Protein AF-A0A9D7Z3I4-F1 (afdb_monomer_lite)

Radius of gyration: 16.39 Å; chains: 1; bounding box: 40×45×40 Å

pLDDT: mean 86.45, std 15.42, range [37.41, 98.56]

Structure (mmCIF, N/CA/C/O backbone):
data_AF-A0A9D7Z3I4-F1
#
_entry.id   AF-A0A9D7Z3I4-F1
#
loop_
_atom_site.group_PDB
_atom_site.id
_atom_site.type_symbol
_atom_site.label_atom_id
_atom_site.label_alt_id
_atom_site.label_comp_id
_atom_site.label_asym_id
_atom_site.label_entity_id
_atom_site.label_seq_id
_atom_site.pdbx_PDB_ins_code
_atom_site.Cartn_x
_atom_site.Cartn_y
_atom_site.Cartn_z
_atom_site.occupancy
_atom_site.B_iso_or_equiv
_atom_site.auth_seq_id
_atom_site.auth_comp_id
_atom_site.auth_asym_id
_atom_site.auth_atom_id
_atom_site.pdbx_PDB_model_num
ATOM 1 N N . MET A 1 1 ? -13.870 -22.508 -4.313 1.00 37.41 1 MET A N 1
ATOM 2 C CA . MET A 1 1 ? -14.119 -21.171 -3.737 1.00 37.41 1 MET A CA 1
ATOM 3 C C . MET A 1 1 ? -12.805 -20.414 -3.768 1.00 37.41 1 MET A C 1
ATOM 5 O O . MET A 1 1 ? -11.926 -20.741 -2.986 1.00 37.41 1 MET A O 1
ATOM 9 N N . ARG A 1 2 ? -12.616 -19.510 -4.733 1.00 37.53 2 ARG A N 1
ATOM 10 C CA . ARG A 1 2 ? -11.479 -18.581 -4.736 1.00 37.53 2 ARG A CA 1
ATOM 11 C C . ARG A 1 2 ? -11.981 -17.315 -4.043 1.00 37.53 2 ARG A C 1
ATOM 13 O O . ARG A 1 2 ? -12.741 -16.567 -4.643 1.00 37.53 2 ARG A O 1
ATOM 20 N N . SER A 1 3 ? -11.694 -17.175 -2.753 1.00 39.22 3 SER A N 1
ATOM 21 C CA . SER A 1 3 ? -12.108 -16.021 -1.949 1.00 39.22 3 SER A CA 1
ATOM 22 C C . SER A 1 3 ? -10.903 -15.126 -1.715 1.00 39.22 3 SER A C 1
ATOM 24 O O . SER A 1 3 ? -10.174 -15.359 -0.760 1.00 39.22 3 SER A O 1
ATOM 26 N N . ALA A 1 4 ? -10.703 -14.160 -2.608 1.00 41.62 4 ALA A N 1
ATOM 27 C CA . ALA A 1 4 ? -10.108 -12.840 -2.376 1.00 41.62 4 ALA A CA 1
ATOM 28 C C . ALA A 1 4 ? -9.663 -12.287 -3.734 1.00 41.62 4 ALA A C 1
ATOM 30 O O . ALA A 1 4 ? -8.963 -12.965 -4.480 1.00 41.62 4 ALA A O 1
ATOM 31 N N . SER A 1 5 ? -10.114 -11.080 -4.052 1.00 44.03 5 SER A N 1
ATOM 32 C CA . SER A 1 5 ? -9.472 -10.234 -5.052 1.00 44.03 5 SER A CA 1
ATOM 33 C C . SER A 1 5 ? -8.327 -9.508 -4.334 1.00 44.03 5 SER A C 1
ATOM 35 O O . SER A 1 5 ? -8.494 -9.111 -3.176 1.00 44.03 5 SER A O 1
ATOM 37 N N . PHE A 1 6 ? -7.161 -9.415 -4.966 1.00 54.44 6 PHE A N 1
ATOM 38 C CA . PHE A 1 6 ? -5.955 -8.839 -4.372 1.00 54.44 6 PHE A CA 1
ATOM 39 C C . PHE A 1 6 ? -5.803 -7.420 -4.890 1.00 54.44 6 PHE A C 1
ATOM 41 O O . PHE A 1 6 ? -5.937 -7.196 -6.072 1.00 54.44 6 PHE A O 1
ATOM 48 N N . GLY A 1 7 ? -5.590 -6.439 -4.027 1.00 50.06 7 GLY A N 1
ATOM 49 C CA . GLY A 1 7 ? -5.155 -5.120 -4.470 1.00 50.06 7 GLY A CA 1
ATOM 50 C C . GLY A 1 7 ? -3.750 -4.927 -3.949 1.00 50.06 7 GLY A C 1
ATOM 51 O O . GLY A 1 7 ? -3.584 -4.813 -2.732 1.00 50.06 7 GLY A O 1
ATOM 52 N N . LEU A 1 8 ? -2.745 -4.933 -4.827 1.00 52.69 8 LEU A N 1
ATOM 53 C CA . LEU A 1 8 ? -1.392 -4.564 -4.427 1.00 52.69 8 LEU A CA 1
ATOM 54 C C . LEU A 1 8 ? -0.846 -3.413 -5.260 1.00 52.69 8 LEU A C 1
ATOM 56 O O . LEU A 1 8 ? -0.924 -3.376 -6.488 1.00 52.69 8 LEU A O 1
ATOM 60 N N . LEU A 1 9 ? -0.249 -2.496 -4.513 1.00 52.62 9 LEU A N 1
ATOM 61 C CA . LEU A 1 9 ? 0.336 -1.262 -4.959 1.00 52.62 9 LEU A CA 1
ATOM 62 C C . LEU A 1 9 ? 1.845 -1.266 -4.768 1.00 52.62 9 LEU A C 1
ATOM 64 O O . LEU A 1 9 ? 2.331 -1.552 -3.673 1.00 52.62 9 LEU A O 1
ATOM 68 N N . PHE A 1 10 ? 2.582 -0.879 -5.799 1.00 58.56 10 PHE A N 1
ATOM 69 C CA . PHE A 1 10 ? 4.035 -0.845 -5.785 1.00 58.56 10 PHE A CA 1
ATOM 70 C C . PHE A 1 10 ? 4.548 0.466 -6.388 1.00 58.56 10 PHE A C 1
ATOM 72 O O . PHE A 1 10 ? 4.308 0.739 -7.558 1.00 58.56 10 PHE A O 1
ATOM 79 N N . CYS A 1 11 ? 5.259 1.289 -5.614 1.00 56.97 11 CYS A N 1
ATOM 80 C CA . CYS A 1 11 ? 5.911 2.500 -6.128 1.00 56.97 11 CYS A CA 1
ATOM 81 C C . CYS A 1 11 ? 7.359 2.191 -6.536 1.00 56.97 11 CYS A C 1
ATOM 83 O O . CYS A 1 11 ? 8.113 1.685 -5.702 1.00 56.97 11 CYS A O 1
ATOM 85 N N . LEU A 1 12 ? 7.758 2.503 -7.779 1.00 52.00 12 LEU A N 1
ATOM 86 C CA . LEU A 1 12 ? 9.152 2.381 -8.226 1.00 52.00 12 LEU A CA 1
ATOM 87 C C . LEU A 1 12 ? 9.733 3.751 -8.599 1.00 52.00 12 LEU A C 1
ATOM 89 O O . LEU A 1 12 ? 9.130 4.528 -9.342 1.00 52.00 12 LEU A O 1
ATOM 93 N N . VAL A 1 13 ? 10.919 4.038 -8.063 1.00 54.00 13 VAL A N 1
ATOM 94 C CA . VAL A 1 13 ? 11.657 5.284 -8.297 1.00 54.00 13 VAL A CA 1
ATOM 95 C C . VAL A 1 13 ? 12.437 5.204 -9.594 1.00 54.00 13 VAL A C 1
ATOM 97 O O . VAL A 1 13 ? 13.194 4.257 -9.814 1.00 54.00 13 VAL A O 1
ATOM 100 N N . PHE A 1 14 ? 12.360 6.269 -10.386 1.00 54.22 14 PHE A N 1
ATOM 101 C CA . PHE A 1 14 ? 13.310 6.525 -11.455 1.00 54.22 14 PHE A CA 1
ATOM 102 C C . PHE A 1 14 ? 14.186 7.718 -11.073 1.00 54.22 14 PHE A C 1
ATOM 104 O O . PHE A 1 14 ? 13.737 8.864 -11.010 1.00 54.22 14 PHE A O 1
ATOM 111 N N . SER A 1 15 ? 15.472 7.459 -10.845 1.00 49.72 15 SER A N 1
ATOM 112 C CA . SER A 1 15 ? 16.479 8.515 -10.765 1.00 49.72 15 SER A CA 1
ATOM 113 C C . SER A 1 15 ? 16.788 9.010 -12.183 1.00 49.72 15 SER A C 1
ATOM 115 O O . SER A 1 15 ? 17.714 8.519 -12.828 1.00 49.72 15 SER A O 1
ATOM 117 N N . GLY A 1 16 ? 15.971 9.928 -12.698 1.00 46.41 16 GLY A N 1
ATOM 118 C CA . GLY A 1 16 ? 16.334 10.735 -13.864 1.00 46.41 16 GLY A CA 1
ATOM 119 C C . GLY A 1 16 ? 17.307 11.843 -13.455 1.00 46.41 16 GLY A C 1
ATOM 120 O O . GLY A 1 16 ? 17.213 12.358 -12.342 1.00 46.41 16 GLY A O 1
ATOM 121 N N . GLU A 1 17 ? 18.246 12.214 -14.328 1.00 45.38 17 GLU A N 1
ATOM 122 C CA . GLU A 1 17 ? 19.083 13.397 -14.103 1.00 45.38 17 GLU A CA 1
ATOM 123 C C . GLU A 1 17 ? 18.182 14.641 -14.069 1.00 45.38 17 GLU A C 1
ATOM 125 O O . GLU A 1 17 ? 17.509 14.972 -15.046 1.00 45.38 17 GLU A O 1
ATOM 130 N N . ALA A 1 18 ? 18.115 15.298 -12.910 1.00 49.56 18 ALA A N 1
ATOM 131 C CA . ALA A 1 18 ? 17.427 16.570 -12.761 1.00 49.56 18 ALA A CA 1
ATOM 132 C C . ALA A 1 18 ? 18.244 17.657 -13.471 1.00 49.56 18 ALA A C 1
ATOM 134 O O . ALA A 1 18 ? 19.390 17.916 -13.099 1.00 49.56 18 ALA A O 1
ATOM 135 N N . ASP A 1 19 ? 17.662 18.301 -14.482 1.00 50.75 19 ASP A N 1
ATOM 136 C CA . ASP A 1 19 ? 18.272 19.479 -15.091 1.00 50.75 19 ASP A CA 1
ATOM 137 C C . ASP A 1 19 ? 18.168 20.684 -14.143 1.00 50.75 19 ASP A C 1
ATOM 139 O O . ASP A 1 19 ? 17.286 20.775 -13.287 1.00 50.75 19 ASP A O 1
ATOM 143 N N . ALA A 1 20 ? 19.061 21.659 -14.322 1.00 47.03 20 ALA A N 1
ATOM 144 C CA . ALA A 1 20 ? 19.235 22.823 -13.444 1.00 47.03 20 ALA A CA 1
ATOM 145 C C . ALA A 1 20 ? 18.006 23.765 -13.305 1.00 47.03 20 ALA A C 1
ATOM 147 O O . ALA A 1 20 ? 18.109 24.805 -12.656 1.00 47.03 20 ALA A O 1
ATOM 148 N N . LEU A 1 21 ? 16.859 23.435 -13.915 1.00 50.22 21 LEU A N 1
ATOM 149 C CA . LEU A 1 21 ? 15.644 24.258 -13.995 1.00 50.22 21 LEU A CA 1
ATOM 150 C C . LEU A 1 21 ? 14.366 23.570 -13.476 1.00 50.22 21 LEU A C 1
ATOM 152 O O . LEU A 1 21 ? 13.306 24.194 -13.494 1.00 50.22 21 LEU A O 1
ATOM 156 N N . GLY A 1 22 ? 14.439 22.327 -12.997 1.00 59.16 22 GLY A N 1
ATOM 157 C CA . GLY A 1 22 ? 13.278 21.583 -12.504 1.00 59.16 22 GLY A CA 1
ATOM 158 C C . GLY A 1 22 ? 13.254 20.139 -12.992 1.00 59.16 22 GLY A C 1
ATOM 159 O O . GLY A 1 22 ? 14.221 19.649 -13.572 1.00 59.16 22 GLY A O 1
ATOM 160 N N . ALA A 1 23 ? 12.131 19.465 -12.738 1.00 62.62 23 ALA A N 1
ATOM 161 C CA . ALA A 1 23 ? 11.873 18.125 -13.245 1.00 62.62 23 ALA A CA 1
ATOM 162 C C . ALA A 1 23 ? 12.044 18.131 -14.771 1.00 62.62 23 ALA A C 1
ATOM 164 O O . ALA A 1 23 ? 11.363 18.896 -15.453 1.00 62.62 23 ALA A O 1
ATOM 165 N N . GLY A 1 24 ? 12.974 17.335 -15.303 1.00 72.06 24 GLY A N 1
ATOM 166 C CA . GLY A 1 24 ? 13.120 17.139 -16.747 1.00 72.06 24 GLY A CA 1
ATOM 167 C C . GLY A 1 24 ? 11.877 16.483 -17.367 1.00 72.06 24 GLY A C 1
ATOM 168 O O . GLY A 1 24 ? 10.768 16.575 -16.853 1.00 72.06 24 GLY A O 1
ATOM 169 N N . THR A 1 25 ? 12.028 15.770 -18.482 1.00 80.75 25 THR A N 1
ATOM 170 C CA . THR A 1 25 ? 10.897 14.985 -19.014 1.00 80.75 25 THR A CA 1
ATOM 171 C C . THR A 1 25 ? 10.609 13.796 -18.096 1.00 80.75 25 THR A C 1
ATOM 173 O O . THR A 1 25 ? 11.544 13.127 -17.655 1.00 80.75 25 THR A O 1
ATOM 176 N N . ALA A 1 26 ? 9.329 13.536 -17.820 1.00 82.56 26 ALA A N 1
ATOM 177 C CA . ALA A 1 26 ? 8.905 12.361 -17.070 1.00 82.56 26 ALA A CA 1
ATOM 178 C C . ALA A 1 26 ? 9.414 11.071 -17.748 1.00 82.56 26 ALA A C 1
ATOM 180 O O . ALA A 1 26 ? 9.332 10.957 -18.976 1.00 82.56 26 ALA A O 1
ATOM 181 N N . PRO A 1 27 ? 9.953 10.105 -16.987 1.00 81.38 27 PRO A N 1
ATOM 182 C CA . PRO A 1 27 ? 10.412 8.842 -17.546 1.00 81.38 27 PRO A CA 1
ATOM 183 C C . PRO A 1 27 ? 9.232 8.018 -18.072 1.00 81.38 27 PRO A C 1
ATOM 185 O O . PRO A 1 27 ? 8.122 8.086 -17.545 1.00 81.38 27 PRO A O 1
ATOM 188 N N . ASP A 1 28 ? 9.488 7.197 -19.091 1.00 83.50 28 ASP A N 1
ATOM 189 C CA . ASP A 1 28 ? 8.518 6.199 -19.536 1.00 83.50 28 ASP A CA 1
ATOM 190 C C . ASP A 1 28 ? 8.438 5.055 -18.516 1.00 83.50 28 ASP A C 1
ATOM 192 O O . ASP A 1 28 ? 9.382 4.281 -18.337 1.00 83.50 28 ASP A O 1
ATOM 196 N N . ALA A 1 29 ? 7.288 4.948 -17.855 1.00 82.81 29 ALA A N 1
ATOM 197 C CA . ALA A 1 29 ? 7.021 3.940 -16.840 1.00 82.81 29 ALA A CA 1
ATOM 198 C C . ALA A 1 29 ? 6.664 2.558 -17.426 1.00 82.81 29 ALA A C 1
ATOM 200 O O . ALA A 1 29 ? 6.557 1.587 -16.677 1.00 82.81 29 ALA A O 1
ATOM 201 N N . SER A 1 30 ? 6.523 2.423 -18.754 1.00 79.88 30 SER A N 1
ATOM 202 C CA . SER A 1 30 ? 6.201 1.144 -19.409 1.00 79.88 30 SER A CA 1
ATOM 203 C C . SER A 1 30 ? 7.236 0.046 -19.132 1.00 79.88 30 SER A C 1
ATOM 205 O O . SER A 1 30 ? 6.896 -1.139 -19.101 1.00 79.88 30 SER A O 1
ATOM 207 N N . GLY A 1 31 ? 8.482 0.436 -18.838 1.00 79.44 31 GLY A N 1
ATOM 208 C CA . GLY A 1 31 ? 9.555 -0.471 -18.434 1.00 79.44 31 GLY A CA 1
ATOM 209 C C . GLY A 1 31 ? 9.267 -1.260 -17.152 1.00 79.44 31 GLY A C 1
ATOM 210 O O . GLY A 1 31 ? 9.883 -2.299 -16.953 1.00 79.44 31 GLY A O 1
ATOM 211 N N . LEU A 1 32 ? 8.313 -0.826 -16.318 1.00 80.88 32 LEU A N 1
ATOM 212 C CA . LEU A 1 32 ? 7.896 -1.554 -15.113 1.00 80.88 32 LEU A CA 1
ATOM 213 C C . LEU A 1 32 ? 7.133 -2.847 -15.414 1.00 80.88 32 LEU A C 1
ATOM 215 O O . LEU A 1 32 ? 7.044 -3.724 -14.559 1.00 80.88 32 LEU A O 1
ATOM 219 N N . LEU A 1 33 ? 6.593 -2.980 -16.627 1.00 86.50 33 LEU A N 1
ATOM 220 C CA . LEU A 1 33 ? 5.847 -4.160 -17.062 1.00 86.50 33 LEU A CA 1
ATOM 221 C C . LEU A 1 33 ? 6.760 -5.285 -17.566 1.00 86.50 33 LEU A C 1
ATOM 223 O O . LEU A 1 33 ? 6.294 -6.232 -18.205 1.00 86.50 33 LEU A O 1
ATOM 227 N N . ASP A 1 34 ? 8.066 -5.194 -17.312 1.00 89.06 34 ASP A N 1
ATOM 228 C CA . ASP A 1 34 ? 8.992 -6.244 -17.692 1.00 89.06 34 ASP A CA 1
ATOM 229 C C . ASP A 1 34 ? 8.704 -7.556 -16.920 1.00 89.06 34 ASP A C 1
ATOM 231 O O . ASP A 1 34 ? 8.274 -7.532 -15.759 1.00 89.06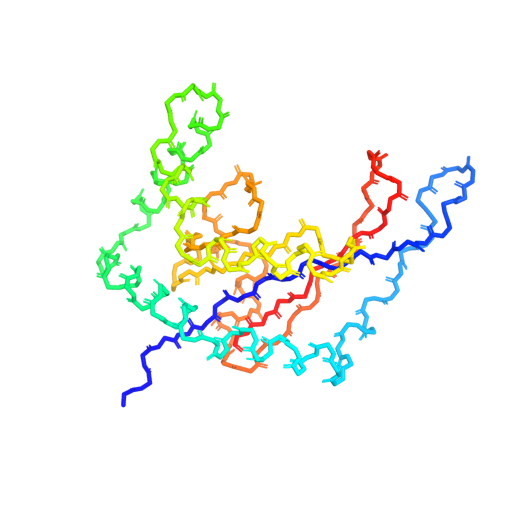 34 ASP A O 1
ATOM 235 N N . PRO A 1 35 ? 8.955 -8.734 -17.525 1.00 89.00 35 PRO A N 1
ATOM 236 C CA . PRO A 1 35 ? 8.619 -10.016 -16.904 1.00 89.00 35 PRO A CA 1
ATOM 237 C C . PRO A 1 35 ? 9.302 -10.283 -15.557 1.00 89.00 35 PRO A C 1
ATOM 239 O O . PRO A 1 35 ? 8.778 -11.056 -14.756 1.00 89.00 35 PRO A O 1
ATOM 242 N N . ILE A 1 36 ? 10.472 -9.686 -15.298 1.00 88.38 36 ILE A N 1
ATOM 243 C CA . ILE A 1 36 ? 11.203 -9.882 -14.042 1.00 88.38 36 ILE A CA 1
ATOM 244 C C . ILE A 1 36 ? 10.512 -9.099 -12.927 1.00 88.38 36 ILE A C 1
ATOM 246 O O . ILE A 1 36 ? 10.306 -9.649 -11.842 1.00 88.38 36 ILE A O 1
ATOM 250 N N . THR A 1 37 ? 10.143 -7.843 -13.180 1.00 86.75 37 THR A N 1
ATOM 251 C CA . THR A 1 37 ? 9.391 -7.023 -12.220 1.00 86.75 37 THR A CA 1
ATOM 252 C C . THR A 1 37 ? 8.030 -7.650 -11.934 1.00 86.75 37 THR A C 1
ATOM 254 O O . THR A 1 37 ? 7.724 -7.925 -10.773 1.00 86.75 37 THR A O 1
ATOM 257 N N . MET A 1 38 ? 7.278 -8.017 -12.975 1.00 87.88 38 MET A N 1
ATOM 258 C CA . MET A 1 38 ? 5.976 -8.672 -12.812 1.00 87.88 38 MET A CA 1
ATOM 259 C C . MET A 1 38 ? 6.076 -10.008 -12.063 1.00 87.88 38 MET A C 1
ATOM 261 O O . MET A 1 38 ? 5.263 -10.277 -11.182 1.00 87.88 38 MET A O 1
ATOM 265 N N . GLY A 1 39 ? 7.098 -10.826 -12.342 1.00 90.06 39 GLY A N 1
ATOM 266 C CA . GLY A 1 39 ? 7.323 -12.087 -11.629 1.00 90.06 39 GLY A CA 1
ATOM 267 C C . GLY A 1 39 ? 7.540 -11.888 -10.127 1.00 90.06 39 GLY A C 1
ATOM 268 O O . GLY A 1 39 ? 6.895 -12.550 -9.318 1.00 90.06 39 GLY A O 1
ATOM 269 N N . LYS A 1 40 ? 8.373 -10.913 -9.737 1.00 87.56 40 LYS A N 1
ATOM 270 C CA . LYS A 1 40 ? 8.590 -10.576 -8.317 1.00 87.56 40 LYS A CA 1
ATOM 271 C C . LYS A 1 40 ? 7.311 -10.110 -7.627 1.00 87.56 40 LYS A C 1
ATOM 273 O O . LYS A 1 40 ? 7.110 -10.399 -6.451 1.00 87.56 40 LYS A O 1
ATOM 278 N N . MET A 1 41 ? 6.471 -9.369 -8.340 1.00 86.56 41 MET A N 1
ATOM 279 C CA . MET A 1 41 ? 5.208 -8.862 -7.809 1.00 86.56 41 MET A CA 1
ATOM 280 C C . MET A 1 41 ? 4.204 -9.990 -7.589 1.00 86.56 41 MET A C 1
ATOM 282 O O . MET A 1 41 ? 3.611 -10.071 -6.515 1.00 86.56 41 MET A O 1
ATOM 286 N N . ILE A 1 42 ? 4.095 -10.910 -8.549 1.00 88.25 42 ILE A N 1
ATOM 287 C CA . ILE A 1 42 ? 3.286 -12.127 -8.423 1.00 88.25 42 ILE A CA 1
ATOM 288 C C . ILE A 1 42 ? 3.760 -12.976 -7.232 1.00 88.25 42 ILE A C 1
ATOM 290 O O . ILE A 1 42 ? 2.940 -13.412 -6.425 1.00 88.25 42 ILE A O 1
ATOM 294 N N . ASP A 1 43 ? 5.073 -13.160 -7.068 1.00 90.31 43 ASP A N 1
ATOM 295 C CA . ASP A 1 43 ? 5.635 -13.903 -5.932 1.00 90.31 43 ASP A CA 1
ATOM 296 C C . ASP A 1 43 ? 5.325 -13.227 -4.586 1.00 90.31 43 ASP A C 1
ATOM 298 O O . ASP A 1 43 ? 5.010 -13.903 -3.603 1.00 90.31 43 ASP A O 1
ATOM 302 N N . LEU A 1 44 ? 5.379 -11.891 -4.537 1.00 90.19 44 LEU A N 1
ATOM 303 C CA . LEU A 1 44 ? 5.048 -11.112 -3.346 1.00 90.19 44 LEU A CA 1
ATOM 304 C C . LEU A 1 44 ? 3.582 -11.326 -2.947 1.00 90.19 44 LEU A C 1
ATOM 306 O O . LEU A 1 44 ? 3.323 -11.684 -1.797 1.00 90.19 44 LEU A O 1
ATOM 310 N N . VAL A 1 45 ? 2.621 -11.166 -3.869 1.00 86.12 45 VAL A N 1
ATOM 311 C CA . VAL A 1 45 ? 1.190 -11.369 -3.542 1.00 86.12 45 VAL A CA 1
ATOM 312 C C . VAL A 1 45 ? 0.859 -12.821 -3.244 1.00 86.12 45 VAL A C 1
ATOM 314 O O . VAL A 1 45 ? -0.030 -13.091 -2.438 1.00 86.12 45 VAL A O 1
ATOM 317 N N . GLY A 1 46 ? 1.582 -13.759 -3.855 1.00 89.25 46 GLY A N 1
ATOM 318 C CA . GLY A 1 46 ? 1.441 -15.188 -3.600 1.00 89.25 46 GLY A CA 1
ATOM 319 C C . GLY A 1 46 ? 1.913 -15.615 -2.209 1.00 89.25 46 GLY A C 1
ATOM 320 O O . GLY A 1 46 ? 1.619 -16.733 -1.791 1.00 89.25 46 GLY A O 1
ATOM 321 N N . HIS A 1 47 ? 2.617 -14.751 -1.473 1.00 94.62 47 HIS A N 1
ATOM 322 C CA . HIS A 1 47 ? 3.126 -15.076 -0.148 1.00 94.62 47 HIS A CA 1
ATOM 323 C C . HIS A 1 47 ? 1.989 -15.244 0.877 1.00 94.62 47 HIS A C 1
ATOM 325 O O . HIS A 1 47 ? 1.114 -14.385 1.013 1.00 94.62 47 HIS A O 1
ATOM 331 N N . ASP A 1 48 ? 2.050 -16.312 1.680 1.00 95.81 48 ASP A N 1
ATOM 332 C CA . ASP A 1 48 ? 0.989 -16.707 2.624 1.00 95.81 48 ASP A CA 1
ATOM 333 C C . ASP A 1 48 ? 0.543 -15.578 3.566 1.00 95.81 48 ASP A C 1
ATOM 335 O O . ASP A 1 48 ? -0.641 -15.448 3.878 1.00 95.81 48 ASP A O 1
ATOM 339 N N . VAL A 1 49 ? 1.481 -14.733 4.013 1.00 96.50 49 VAL A N 1
ATOM 340 C CA . VAL A 1 49 ? 1.168 -13.597 4.900 1.00 96.50 49 VAL A CA 1
ATOM 341 C C . VAL A 1 49 ? 0.220 -12.587 4.246 1.00 96.50 49 VAL A C 1
ATOM 343 O O . VAL A 1 49 ? -0.662 -12.071 4.926 1.00 96.50 49 VAL A O 1
ATOM 346 N N . VAL A 1 50 ? 0.355 -12.341 2.938 1.00 94.44 50 VAL A N 1
ATOM 347 C CA . VAL A 1 50 ? -0.516 -11.428 2.185 1.00 94.44 50 VAL A CA 1
ATOM 348 C C . VAL A 1 50 ? -1.914 -12.026 2.121 1.00 94.44 50 VAL A C 1
ATOM 350 O O . VAL A 1 50 ? -2.884 -11.413 2.566 1.00 94.44 50 VAL A O 1
ATOM 353 N N . GLN A 1 51 ? -1.993 -13.274 1.661 1.00 92.62 51 GLN A N 1
ATOM 354 C CA . GLN A 1 51 ? -3.228 -14.036 1.497 1.00 92.62 51 GLN A CA 1
ATOM 355 C C . GLN A 1 51 ? -4.034 -14.112 2.800 1.00 92.62 51 GLN A C 1
ATOM 357 O O . GLN A 1 51 ? -5.233 -13.820 2.838 1.00 92.62 51 GLN A O 1
ATOM 362 N N . LEU A 1 52 ? -3.359 -14.464 3.895 1.00 95.62 52 LEU A N 1
ATOM 363 C CA . LEU A 1 52 ? -3.972 -14.611 5.206 1.00 95.62 52 LEU A CA 1
ATOM 364 C C . LEU A 1 52 ? -4.465 -13.272 5.762 1.00 95.62 52 LEU A C 1
ATOM 366 O O . LEU A 1 52 ? -5.585 -13.200 6.269 1.00 95.62 52 LEU A O 1
ATOM 370 N N . MET A 1 53 ? -3.655 -12.215 5.675 1.00 96.25 53 MET A N 1
ATOM 371 C CA . MET A 1 53 ? -4.003 -10.912 6.246 1.00 96.25 53 MET A CA 1
ATOM 372 C C . MET A 1 53 ? -5.150 -10.243 5.482 1.00 96.25 53 MET A C 1
ATOM 374 O O . MET A 1 53 ? -6.090 -9.765 6.118 1.00 96.25 53 MET A O 1
ATOM 378 N N . VAL A 1 54 ? -5.144 -10.308 4.146 1.00 95.38 54 VAL A N 1
ATOM 379 C CA . VAL A 1 54 ? -6.246 -9.811 3.302 1.00 95.38 54 VAL A CA 1
ATOM 380 C C . VAL A 1 54 ? -7.533 -10.589 3.581 1.00 95.38 54 VAL A C 1
ATOM 382 O O . VAL A 1 54 ? -8.590 -9.997 3.797 1.00 95.38 54 VAL A O 1
ATOM 385 N N . SER A 1 55 ? -7.463 -11.923 3.644 1.00 94.44 55 SER A N 1
ATOM 386 C CA . SER A 1 55 ? -8.624 -12.769 3.955 1.00 94.44 55 SER A CA 1
ATOM 387 C C . SER A 1 55 ? -9.206 -12.470 5.342 1.00 94.44 55 SER A C 1
ATOM 389 O O . SER A 1 55 ? -10.423 -12.343 5.500 1.00 94.44 55 SER A O 1
ATOM 391 N N . ASN A 1 56 ? -8.345 -12.291 6.348 1.00 96.31 56 ASN A N 1
ATOM 392 C CA . ASN A 1 56 ? -8.766 -11.946 7.704 1.00 96.31 56 ASN A CA 1
ATOM 393 C C . ASN A 1 56 ? -9.420 -10.562 7.772 1.00 96.31 56 ASN A C 1
ATOM 395 O O . ASN A 1 56 ? -10.448 -10.422 8.435 1.00 96.31 56 ASN A O 1
ATOM 399 N N . GLN A 1 57 ? -8.870 -9.556 7.086 1.00 96.75 57 GLN A N 1
ATOM 400 C CA . GLN A 1 57 ? -9.464 -8.220 7.073 1.00 96.75 57 GLN A CA 1
ATOM 401 C C . GLN A 1 57 ? -10.798 -8.196 6.318 1.00 96.75 57 GLN A C 1
ATOM 403 O O . GLN A 1 57 ? -11.785 -7.699 6.852 1.00 96.75 57 GLN A O 1
ATOM 408 N N . ASN A 1 58 ? -10.880 -8.860 5.163 1.00 95.38 58 ASN A N 1
ATOM 409 C CA . ASN A 1 58 ? -12.133 -9.013 4.421 1.00 95.38 58 ASN A CA 1
ATOM 410 C C . ASN A 1 58 ? -13.233 -9.705 5.243 1.00 95.38 58 ASN A C 1
ATOM 412 O O . ASN A 1 58 ? -14.409 -9.379 5.092 1.00 95.38 58 ASN A O 1
ATOM 416 N N . ARG A 1 59 ? -12.871 -10.656 6.117 1.00 95.38 59 ARG A N 1
ATOM 417 C CA . ARG A 1 59 ? -13.812 -11.278 7.064 1.00 95.38 59 ARG A CA 1
ATOM 418 C C . ARG A 1 59 ? -14.188 -10.330 8.202 1.00 95.38 59 ARG A C 1
ATOM 420 O O . ARG A 1 59 ? -15.350 -10.272 8.581 1.00 95.38 59 ARG A O 1
ATOM 427 N N . LYS A 1 60 ? -13.221 -9.589 8.755 1.00 95.69 60 LYS A N 1
ATOM 428 C CA . LYS A 1 60 ? -13.467 -8.584 9.804 1.00 95.69 60 LYS A CA 1
ATOM 429 C C . LYS A 1 60 ? -14.474 -7.531 9.331 1.00 95.69 60 LYS A C 1
ATOM 431 O O . LYS A 1 60 ? -15.358 -7.158 10.092 1.00 95.69 60 LYS A O 1
ATOM 436 N N . TYR A 1 61 ? -14.347 -7.089 8.085 1.00 95.38 61 TYR A N 1
ATOM 437 C CA . TYR A 1 61 ? -15.186 -6.065 7.472 1.00 95.38 61 TYR A CA 1
ATOM 438 C C . TYR A 1 61 ? -16.297 -6.657 6.592 1.00 95.38 61 TYR A C 1
ATOM 440 O O . TYR A 1 61 ? -16.736 -6.025 5.639 1.00 95.38 61 TYR A O 1
ATOM 448 N N . GLU A 1 62 ? -16.797 -7.864 6.903 1.00 92.06 62 GLU A N 1
ATOM 449 C CA . GLU A 1 62 ? -17.731 -8.575 6.018 1.00 92.06 62 GLU A CA 1
ATOM 450 C C . GLU A 1 62 ? -19.007 -7.770 5.674 1.00 92.06 62 GLU A C 1
ATOM 452 O O . GLU A 1 62 ? -19.584 -7.949 4.601 1.00 92.06 62 GLU A O 1
ATOM 457 N N . SER A 1 63 ? -19.440 -6.878 6.564 1.00 93.75 63 SER A N 1
ATOM 458 C CA . SER A 1 63 ? -20.664 -6.073 6.425 1.00 93.75 63 SER A CA 1
ATOM 459 C C . SER A 1 63 ? -20.416 -4.565 6.517 1.00 93.75 63 SER A C 1
ATOM 461 O O . SER A 1 63 ? -21.346 -3.822 6.824 1.00 93.75 63 SER 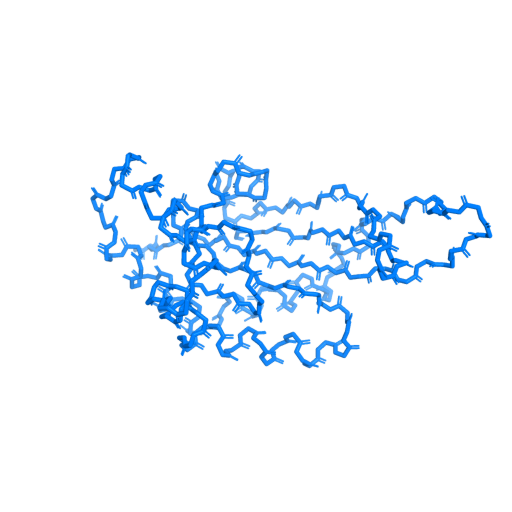A O 1
ATOM 463 N N . LEU A 1 64 ? -19.179 -4.126 6.265 1.00 95.12 64 LEU A N 1
ATOM 464 C CA . LEU A 1 64 ? -18.789 -2.724 6.390 1.00 95.12 64 LEU A CA 1
ATOM 465 C C . LEU A 1 64 ? -19.540 -1.853 5.372 1.00 95.12 64 LEU A C 1
ATOM 467 O O . LEU A 1 64 ? -19.597 -2.183 4.184 1.00 95.12 64 LEU A O 1
ATOM 471 N N . GLN A 1 65 ? -20.134 -0.766 5.857 1.00 96.75 65 GLN A N 1
ATOM 472 C CA . GLN A 1 65 ? -20.843 0.229 5.057 1.00 96.75 65 GLN A CA 1
ATOM 473 C C . GLN A 1 65 ? -19.912 1.371 4.632 1.00 96.75 65 GLN A C 1
ATOM 475 O O . GLN A 1 65 ? -18.871 1.608 5.240 1.00 96.75 65 GLN A O 1
ATOM 480 N N . GLU A 1 66 ? -20.312 2.122 3.607 1.00 95.25 66 GLU A N 1
ATOM 481 C CA . GLU A 1 66 ? -19.524 3.248 3.084 1.00 95.25 66 GLU A CA 1
ATOM 482 C C . GLU A 1 66 ? -19.253 4.330 4.141 1.00 95.25 66 GLU A C 1
ATOM 484 O O . GLU A 1 66 ? -18.135 4.830 4.245 1.00 95.25 66 GLU A O 1
ATOM 489 N N . ASP A 1 67 ? -20.241 4.654 4.978 1.00 97.81 67 ASP A N 1
ATOM 490 C CA . ASP A 1 67 ? -20.047 5.624 6.062 1.00 97.81 67 ASP A CA 1
ATOM 491 C C . ASP A 1 67 ? -19.031 5.118 7.101 1.00 97.81 67 ASP A C 1
ATOM 493 O O . ASP A 1 67 ? -18.264 5.902 7.651 1.00 97.81 67 ASP A O 1
ATOM 497 N N . GLU A 1 68 ? -18.957 3.804 7.339 1.00 98.19 68 GLU A N 1
ATOM 498 C CA . GLU A 1 68 ? -17.961 3.214 8.242 1.00 98.19 68 GLU A CA 1
ATOM 499 C C . GLU A 1 68 ? -16.552 3.224 7.629 1.00 98.19 68 GLU A C 1
ATOM 501 O O . GLU A 1 68 ? -15.577 3.426 8.351 1.00 98.19 68 GLU A O 1
ATOM 506 N N . ILE A 1 69 ? -16.438 3.061 6.306 1.00 98.25 69 ILE A N 1
ATOM 507 C CA . ILE A 1 69 ? -15.178 3.236 5.565 1.00 98.25 69 ILE A CA 1
ATOM 508 C C . ILE A 1 69 ? -14.658 4.665 5.745 1.00 98.25 69 ILE A C 1
ATOM 510 O O . ILE A 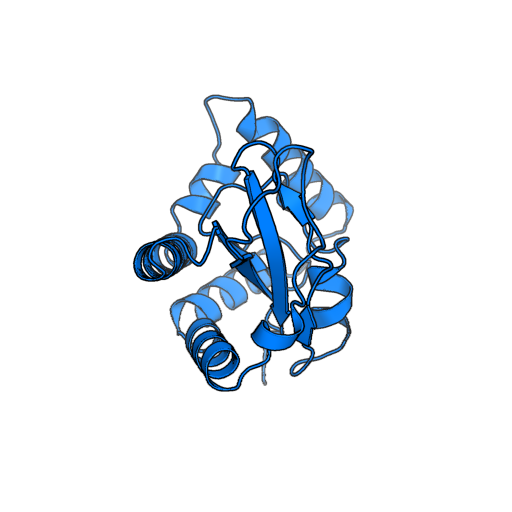1 69 ? -13.508 4.850 6.140 1.00 98.25 69 ILE A O 1
ATOM 514 N N . LYS A 1 70 ? -15.520 5.668 5.538 1.00 98.06 70 LYS A N 1
ATOM 515 C CA . LYS A 1 70 ? -15.162 7.083 5.722 1.00 98.06 70 LYS A CA 1
ATOM 516 C C . LYS A 1 70 ? -14.764 7.390 7.163 1.00 98.06 70 LYS A C 1
ATOM 518 O O . LYS A 1 70 ? -13.795 8.103 7.383 1.00 98.06 70 LYS A O 1
ATOM 523 N N . LEU A 1 71 ? -15.446 6.807 8.151 1.00 98.44 71 LEU A N 1
ATOM 524 C CA . LEU A 1 71 ? -15.073 6.973 9.559 1.00 98.44 71 LEU A CA 1
ATOM 525 C C . LEU A 1 71 ? -13.687 6.392 9.879 1.00 98.44 71 LEU A C 1
ATOM 527 O O . LEU A 1 71 ? -12.943 6.997 10.649 1.00 98.44 71 LEU A O 1
ATOM 531 N N . LEU A 1 72 ? -13.327 5.238 9.306 1.00 98.50 72 LEU A N 1
ATOM 532 C CA . LEU A 1 72 ? -11.983 4.667 9.461 1.00 98.50 72 LEU A CA 1
ATOM 533 C C . LEU A 1 72 ? -10.917 5.552 8.805 1.00 98.50 72 LEU A C 1
ATOM 535 O O . LEU A 1 72 ? -9.832 5.725 9.361 1.00 98.50 72 LEU A O 1
ATOM 539 N N . ASP A 1 73 ? -11.238 6.129 7.651 1.00 98.56 73 ASP A N 1
ATOM 540 C CA . ASP A 1 73 ? -10.358 7.053 6.947 1.00 98.56 73 ASP A CA 1
ATOM 541 C C . ASP A 1 73 ? -10.123 8.356 7.725 1.00 98.56 73 ASP A C 1
ATOM 543 O O . ASP A 1 73 ? -8.986 8.742 8.009 1.00 98.56 73 ASP A O 1
ATOM 547 N N . GLU A 1 74 ? -11.200 8.978 8.205 1.00 98.31 74 GLU A N 1
ATOM 548 C CA . GLU A 1 74 ? -11.129 10.153 9.070 1.00 98.31 74 GLU A CA 1
ATOM 549 C C . GLU A 1 74 ? -10.354 9.862 10.361 1.00 98.31 74 GLU A C 1
ATOM 551 O O . GLU A 1 74 ? -9.550 10.690 10.804 1.00 98.31 74 GLU A O 1
ATOM 556 N N . GLN A 1 75 ? -10.566 8.687 10.967 1.00 98.44 75 GLN A N 1
ATOM 557 C CA . GLN A 1 75 ? -9.817 8.252 12.142 1.00 98.44 75 GLN A CA 1
ATOM 558 C C . GLN A 1 75 ? -8.317 8.197 11.841 1.00 98.44 75 GLN A C 1
ATOM 560 O O . GLN A 1 75 ? -7.530 8.742 12.615 1.00 98.44 75 GLN A O 1
ATOM 565 N N . TRP A 1 76 ? -7.913 7.592 10.724 1.00 98.56 76 TRP A N 1
ATOM 566 C CA . TRP A 1 76 ? -6.511 7.523 10.317 1.00 98.56 76 TRP A CA 1
ATOM 567 C C . TRP A 1 76 ? -5.884 8.905 10.195 1.00 98.56 76 TRP A C 1
ATOM 569 O O . TRP A 1 76 ? -4.868 9.181 10.836 1.00 98.56 76 TRP A O 1
ATOM 579 N N . VAL A 1 77 ? -6.520 9.806 9.441 1.00 98.00 77 VAL A N 1
ATOM 580 C CA . VAL A 1 77 ? -6.035 11.179 9.248 1.00 98.00 77 VAL A CA 1
ATOM 581 C C . VAL A 1 77 ? -5.869 11.897 10.590 1.00 98.00 77 VAL A C 1
ATOM 583 O O . VAL A 1 77 ? -4.851 12.557 10.817 1.00 98.00 77 VAL A O 1
ATOM 586 N N . GLN A 1 78 ? -6.831 11.743 11.505 1.00 98.06 78 GLN A N 1
ATOM 587 C CA . GLN A 1 78 ? -6.761 12.332 12.844 1.00 98.06 78 GLN A CA 1
ATOM 588 C C . GLN A 1 78 ? -5.640 11.733 13.698 1.00 98.06 78 GLN A C 1
ATOM 590 O O . GLN A 1 78 ? -4.963 12.473 14.417 1.00 98.06 78 GLN A O 1
ATOM 595 N N . GLU A 1 79 ? -5.441 10.417 13.644 1.00 98.12 79 GLU A N 1
ATOM 596 C CA . GLU A 1 79 ? -4.401 9.719 14.398 1.00 98.12 79 GLU A CA 1
ATOM 597 C C . GLU A 1 79 ? -2.999 10.169 13.984 1.00 98.12 79 GLU A C 1
ATOM 599 O O . GLU A 1 79 ? -2.164 10.402 14.855 1.00 98.12 79 GLU A O 1
ATOM 604 N N . ARG A 1 80 ? -2.742 10.422 12.693 1.00 96.12 80 ARG A N 1
ATOM 605 C CA . ARG A 1 80 ? -1.424 10.909 12.235 1.00 96.12 80 ARG A CA 1
ATOM 606 C C . ARG A 1 80 ? -0.983 12.219 12.893 1.00 96.12 80 ARG A C 1
ATOM 608 O O . ARG A 1 80 ? 0.212 12.481 12.999 1.00 96.12 80 ARG A O 1
ATOM 615 N N . ALA A 1 81 ? -1.932 13.038 13.346 1.00 94.75 81 ALA A N 1
ATOM 616 C CA . ALA A 1 81 ? -1.670 14.307 14.024 1.00 94.75 81 ALA A CA 1
ATOM 617 C C . ALA A 1 81 ? -1.608 14.191 15.563 1.00 94.75 81 ALA A C 1
ATOM 619 O O . ALA A 1 81 ? -1.478 15.205 16.253 1.00 94.75 81 ALA A O 1
ATOM 620 N N . ARG A 1 82 ? -1.741 12.983 16.126 1.00 95.19 82 ARG A N 1
ATOM 621 C CA . ARG A 1 82 ? -1.851 12.731 17.571 1.00 95.19 82 ARG A CA 1
ATOM 622 C C . ARG A 1 82 ? -0.766 11.777 18.060 1.00 95.19 82 ARG A C 1
ATOM 624 O O . ARG A 1 82 ? -0.146 11.069 17.284 1.00 95.19 82 ARG A O 1
ATOM 631 N N . THR A 1 83 ? -0.537 11.745 19.372 1.00 94.31 83 THR A N 1
ATOM 632 C CA . THR A 1 83 ? 0.378 10.768 19.991 1.00 94.31 83 THR A CA 1
ATOM 633 C C . THR A 1 83 ? -0.242 9.373 20.082 1.00 94.31 83 THR A C 1
ATOM 635 O O . THR A 1 83 ? 0.468 8.382 19.956 1.00 94.31 83 THR A O 1
ATOM 638 N N . ASP A 1 84 ? -1.552 9.296 20.327 1.00 95.38 84 ASP A N 1
ATOM 639 C CA . ASP A 1 84 ? -2.295 8.036 20.365 1.00 95.38 84 ASP A CA 1
ATOM 640 C C . ASP A 1 84 ? -2.811 7.713 18.960 1.00 95.38 84 ASP A C 1
ATOM 642 O O . ASP A 1 84 ? -3.564 8.503 18.386 1.00 95.38 84 ASP A O 1
ATOM 646 N N . GLN A 1 85 ? -2.347 6.592 18.404 1.00 97.06 85 GLN A N 1
ATOM 647 C CA . GLN A 1 85 ? -2.557 6.212 17.003 1.00 97.06 85 GLN A CA 1
ATOM 648 C C . GLN A 1 85 ? -2.918 4.721 16.863 1.00 97.06 85 GLN A C 1
ATOM 650 O O . GLN A 1 85 ? -2.163 3.957 16.258 1.00 97.06 85 GLN A O 1
ATOM 655 N N . PRO A 1 86 ? -3.999 4.232 17.494 1.00 97.88 86 PRO A N 1
ATOM 656 C CA . PRO A 1 86 ? -4.268 2.800 17.561 1.00 97.88 86 PRO A CA 1
ATOM 657 C C . PRO A 1 86 ? -4.507 2.140 16.194 1.00 97.88 86 PRO A C 1
ATOM 659 O O . PRO A 1 86 ? -4.017 1.029 15.987 1.00 97.88 86 PRO A O 1
ATOM 662 N N . LEU A 1 87 ? -5.216 2.777 15.257 1.00 98.00 87 LEU A N 1
ATOM 663 C CA . LEU A 1 87 ? -5.443 2.236 13.912 1.00 98.00 87 LEU A CA 1
ATOM 664 C C . LEU A 1 87 ? -4.155 2.249 13.079 1.00 98.00 87 LEU A C 1
ATOM 666 O O . LEU A 1 87 ? -3.815 1.234 12.460 1.00 98.00 87 LEU A O 1
ATOM 670 N N . VAL A 1 88 ? -3.412 3.358 13.106 1.00 98.19 88 VAL A N 1
ATOM 671 C CA . VAL A 1 88 ? -2.120 3.488 12.412 1.00 98.19 88 VAL A CA 1
ATOM 672 C C . VAL A 1 88 ? -1.123 2.466 12.952 1.00 98.19 88 VAL A C 1
ATOM 674 O O . VAL A 1 88 ? -0.548 1.690 12.187 1.00 98.19 88 VAL A O 1
ATOM 677 N N . ALA A 1 89 ? -0.963 2.395 14.276 1.00 97.69 89 ALA A N 1
ATOM 678 C CA . ALA A 1 89 ? -0.046 1.469 14.929 1.00 97.69 89 ALA A CA 1
ATOM 679 C C . ALA A 1 89 ? -0.437 0.013 14.665 1.00 97.69 89 ALA A C 1
ATOM 681 O O . ALA A 1 89 ? 0.428 -0.791 14.320 1.00 97.69 89 ALA A O 1
ATOM 682 N N . ALA A 1 90 ? -1.722 -0.344 14.773 1.00 97.75 90 ALA A N 1
ATOM 683 C CA . ALA A 1 90 ? -2.186 -1.698 14.475 1.00 97.75 90 ALA A CA 1
ATOM 684 C C . ALA A 1 90 ? -1.937 -2.090 13.011 1.00 97.75 90 ALA A C 1
ATOM 686 O O . ALA A 1 90 ? -1.626 -3.247 12.735 1.00 97.75 90 ALA A O 1
ATOM 687 N N . THR A 1 91 ? -2.041 -1.143 12.078 1.00 98.31 91 THR A N 1
ATOM 688 C CA . THR A 1 91 ? -1.783 -1.399 10.657 1.00 98.31 91 THR A CA 1
ATOM 689 C C . THR A 1 91 ? -0.286 -1.536 10.384 1.00 98.31 91 THR A C 1
ATOM 691 O O . THR A 1 91 ? 0.140 -2.537 9.813 1.00 98.31 91 THR A O 1
ATOM 694 N N . LEU A 1 92 ? 0.546 -0.601 10.847 1.00 97.50 92 LEU A N 1
ATOM 695 C CA . LEU A 1 92 ? 1.993 -0.602 10.583 1.00 97.50 92 LEU A CA 1
ATOM 696 C C . LEU A 1 92 ? 2.766 -1.689 11.346 1.00 97.50 92 LEU A C 1
ATOM 698 O O . LEU A 1 92 ? 3.816 -2.128 10.887 1.00 97.50 92 LEU A O 1
ATOM 702 N N . SER A 1 93 ? 2.261 -2.156 12.491 1.00 97.44 93 SER A N 1
ATOM 703 C CA . SER A 1 93 ? 2.929 -3.191 13.302 1.00 97.44 93 SER A CA 1
ATOM 704 C C . SER A 1 93 ? 2.489 -4.624 12.992 1.00 97.44 93 SER A C 1
ATOM 706 O O . SER A 1 93 ? 2.975 -5.568 13.621 1.00 97.44 93 SER A O 1
ATOM 708 N N . ASN A 1 94 ? 1.572 -4.820 12.040 1.00 98.44 94 ASN A N 1
ATOM 709 C CA . ASN A 1 94 ? 1.073 -6.154 11.729 1.00 98.44 94 ASN A CA 1
ATOM 710 C C . ASN A 1 94 ? 2.074 -6.990 10.894 1.00 98.44 94 ASN A C 1
ATOM 712 O O . ASN A 1 94 ? 3.005 -6.444 10.292 1.00 98.44 94 ASN A O 1
ATOM 716 N N . PRO A 1 95 ? 1.892 -8.326 10.821 1.00 98.38 95 PRO A N 1
ATOM 717 C CA . PRO A 1 95 ? 2.815 -9.205 10.101 1.00 98.38 95 PRO A CA 1
ATOM 718 C C . PRO A 1 95 ? 2.971 -8.888 8.610 1.00 98.38 95 PRO A C 1
ATOM 720 O O . PRO A 1 95 ? 4.048 -9.109 8.057 1.00 98.38 95 PRO A O 1
ATOM 723 N N . LEU A 1 96 ? 1.918 -8.382 7.957 1.00 98.06 96 LEU A N 1
ATOM 724 C CA . LEU A 1 96 ? 1.988 -8.000 6.551 1.00 98.06 96 LEU A CA 1
ATOM 725 C C . LEU A 1 96 ? 2.856 -6.755 6.377 1.00 98.06 96 LEU A C 1
ATOM 727 O O . LEU A 1 96 ? 3.795 -6.799 5.594 1.00 98.06 96 LEU A O 1
ATOM 731 N N . SER A 1 97 ? 2.624 -5.693 7.147 1.00 98.44 97 SER A N 1
ATOM 732 C CA . SER A 1 97 ? 3.448 -4.479 7.109 1.00 98.44 97 SER A CA 1
ATOM 733 C C . SER A 1 97 ? 4.920 -4.785 7.394 1.00 98.44 97 SER A C 1
ATOM 735 O O . SER A 1 97 ? 5.786 -4.370 6.631 1.00 98.44 97 SER A O 1
ATOM 737 N N . ALA A 1 98 ? 5.221 -5.633 8.386 1.00 98.38 98 ALA A N 1
ATOM 738 C CA . ALA A 1 98 ? 6.593 -6.076 8.651 1.00 98.38 98 ALA A CA 1
ATOM 739 C C . ALA A 1 98 ? 7.232 -6.810 7.451 1.00 98.38 98 ALA A C 1
ATOM 741 O O . ALA A 1 98 ? 8.404 -6.591 7.130 1.00 98.38 98 ALA A O 1
ATOM 742 N N . TYR A 1 99 ? 6.468 -7.667 6.765 1.00 97.44 99 TYR A N 1
ATOM 743 C CA . TYR A 1 99 ? 6.912 -8.326 5.536 1.00 97.44 99 TYR A CA 1
ATOM 744 C C . TYR A 1 99 ? 7.167 -7.314 4.408 1.00 97.44 99 TYR A C 1
ATOM 746 O O . TYR A 1 99 ? 8.223 -7.370 3.777 1.00 97.44 99 TYR A O 1
ATOM 754 N N . LEU A 1 100 ? 6.260 -6.357 4.195 1.00 96.62 100 LEU A N 1
ATOM 755 C CA . LEU A 1 100 ? 6.385 -5.328 3.160 1.00 96.62 100 LEU A CA 1
ATOM 756 C C . LEU A 1 100 ? 7.569 -4.386 3.418 1.00 96.62 100 LEU A C 1
ATOM 758 O O . LEU A 1 100 ? 8.331 -4.107 2.496 1.00 96.62 100 LEU A O 1
ATOM 762 N N . THR A 1 101 ? 7.798 -3.959 4.663 1.00 96.94 101 THR A N 1
ATOM 763 C CA . THR A 1 101 ? 8.974 -3.154 5.037 1.00 96.94 101 THR A CA 1
ATOM 764 C C . THR A 1 101 ? 10.282 -3.893 4.746 1.00 96.94 101 THR A C 1
ATOM 766 O O . THR A 1 101 ? 11.247 -3.277 4.294 1.00 96.94 101 THR A O 1
ATOM 769 N N . ARG A 1 102 ? 10.333 -5.222 4.930 1.00 96.75 102 ARG A N 1
ATOM 770 C CA . ARG A 1 102 ? 11.507 -6.019 4.536 1.00 96.75 102 ARG A CA 1
ATOM 771 C C . ARG A 1 102 ? 11.728 -5.983 3.022 1.00 96.75 102 ARG A C 1
ATOM 773 O O . ARG A 1 102 ? 12.853 -5.740 2.595 1.00 96.75 102 ARG A O 1
ATOM 780 N N . ILE A 1 103 ? 10.678 -6.185 2.224 1.00 94.12 103 ILE A N 1
ATOM 781 C CA . ILE A 1 103 ? 10.770 -6.117 0.755 1.00 94.12 103 ILE A CA 1
ATOM 782 C C . ILE A 1 103 ? 11.223 -4.724 0.303 1.00 94.12 103 ILE A C 1
ATOM 784 O O . ILE A 1 103 ? 12.120 -4.600 -0.532 1.00 94.12 103 ILE A O 1
ATOM 788 N N . GLN A 1 104 ? 10.661 -3.672 0.902 1.00 93.25 104 GLN A N 1
ATOM 789 C CA . GLN A 1 104 ? 11.083 -2.302 0.648 1.00 93.25 104 GLN A CA 1
ATOM 790 C C . GLN A 1 104 ? 12.580 -2.116 0.942 1.00 93.25 104 GLN A C 1
ATOM 792 O O . GLN A 1 104 ? 13.306 -1.590 0.100 1.00 93.25 104 GLN A O 1
ATOM 797 N N . ALA A 1 105 ? 13.070 -2.578 2.094 1.00 94.12 105 ALA A N 1
ATOM 798 C CA . ALA A 1 105 ? 14.484 -2.466 2.453 1.00 94.12 105 ALA A CA 1
ATOM 799 C C . ALA A 1 105 ? 15.401 -3.249 1.490 1.00 94.12 105 ALA A C 1
ATOM 801 O O . ALA A 1 105 ? 16.456 -2.755 1.085 1.00 94.12 105 ALA A O 1
ATOM 802 N N . GLU A 1 106 ? 14.987 -4.447 1.070 1.00 93.62 106 GLU A N 1
ATOM 803 C CA . GLU A 1 106 ? 15.720 -5.290 0.114 1.00 93.62 106 GLU A CA 1
ATOM 804 C C . GLU A 1 106 ? 15.832 -4.657 -1.281 1.00 93.62 106 GLU A C 1
ATOM 806 O O . GLU A 1 106 ? 16.788 -4.942 -2.007 1.00 93.62 106 GLU A O 1
ATOM 811 N N . SER A 1 107 ? 14.920 -3.744 -1.630 1.00 88.06 107 SER A N 1
ATOM 812 C CA . SER A 1 107 ? 14.955 -2.990 -2.889 1.00 88.06 107 SER A CA 1
ATOM 813 C C . SER A 1 107 ? 16.104 -1.985 -2.992 1.00 88.06 107 SER A C 1
ATOM 815 O O . SER A 1 107 ? 16.374 -1.480 -4.080 1.00 88.06 107 SER A O 1
ATOM 817 N N . ARG A 1 108 ? 16.779 -1.681 -1.872 1.00 88.56 108 ARG A N 1
ATOM 818 C CA . ARG A 1 108 ? 17.886 -0.711 -1.796 1.00 88.56 108 ARG A CA 1
ATOM 819 C C . ARG A 1 108 ? 17.518 0.671 -2.357 1.00 88.56 108 ARG A C 1
ATOM 821 O O . ARG A 1 108 ? 18.336 1.309 -3.012 1.00 88.56 108 ARG A O 1
ATOM 828 N N . GLY A 1 109 ? 16.294 1.119 -2.077 1.00 84.81 109 GLY A N 1
ATOM 829 C CA . GLY A 1 109 ? 15.793 2.441 -2.465 1.00 84.81 109 GLY A CA 1
ATOM 830 C C . GLY A 1 109 ? 15.054 2.483 -3.802 1.00 84.81 109 GLY A C 1
ATOM 831 O O . GLY A 1 109 ? 14.567 3.544 -4.172 1.00 84.81 109 GLY A O 1
ATOM 832 N N . ALA A 1 110 ? 14.922 1.354 -4.509 1.00 84.06 110 ALA A N 1
ATOM 833 C CA . ALA A 1 110 ? 14.094 1.298 -5.712 1.00 84.06 110 ALA A CA 1
ATOM 834 C C . ALA A 1 110 ? 12.593 1.428 -5.395 1.00 84.06 110 ALA A C 1
ATOM 836 O O . ALA A 1 110 ? 11.845 1.925 -6.229 1.00 84.06 110 ALA A O 1
ATOM 837 N N . ILE A 1 111 ? 12.161 1.008 -4.199 1.00 86.19 111 ILE A N 1
ATOM 838 C CA . ILE A 1 111 ? 10.766 1.069 -3.748 1.00 86.19 111 ILE A CA 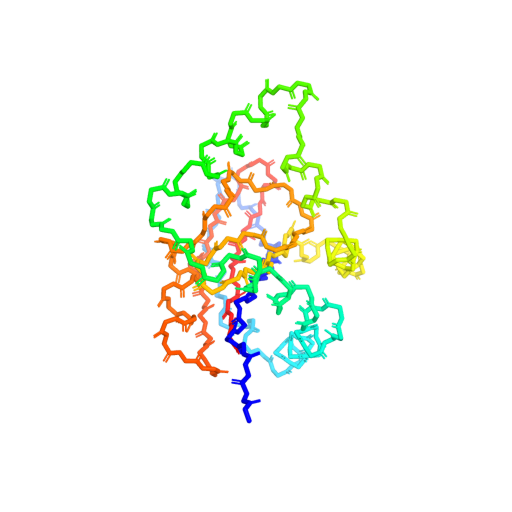1
ATOM 839 C C . ILE A 1 111 ? 10.614 2.099 -2.624 1.00 86.19 111 ILE A C 1
ATOM 841 O O . ILE A 1 111 ? 11.252 1.969 -1.575 1.00 86.19 111 ILE A O 1
ATOM 845 N N . LEU A 1 112 ? 9.725 3.083 -2.804 1.00 87.44 112 LEU A N 1
ATOM 846 C CA . LEU A 1 112 ? 9.392 4.068 -1.756 1.00 87.44 112 LEU A CA 1
ATOM 847 C C . LEU A 1 112 ? 8.264 3.611 -0.840 1.00 87.44 112 LEU A C 1
ATOM 849 O O . LEU A 1 112 ? 8.247 3.964 0.336 1.00 87.44 112 LEU A O 1
ATOM 853 N N . GLU A 1 113 ? 7.329 2.836 -1.371 1.00 90.19 113 GLU A N 1
ATOM 854 C CA . GLU A 1 113 ? 6.145 2.407 -0.644 1.00 90.19 113 GLU A CA 1
ATOM 855 C C . GLU A 1 113 ? 5.540 1.166 -1.301 1.00 90.19 113 GLU A C 1
ATOM 857 O O . GLU A 1 113 ? 5.555 1.015 -2.529 1.00 90.19 113 GLU A O 1
ATOM 862 N N . ILE A 1 114 ? 5.004 0.284 -0.461 1.00 93.75 114 ILE A N 1
ATOM 863 C CA . ILE A 1 114 ? 4.174 -0.850 -0.853 1.00 93.75 114 ILE A CA 1
ATOM 864 C C . ILE A 1 114 ? 2.898 -0.791 -0.020 1.00 93.75 114 ILE A C 1
ATOM 866 O O . ILE A 1 114 ? 2.990 -0.688 1.204 1.00 93.75 114 ILE A O 1
ATOM 870 N N . ILE A 1 115 ? 1.733 -0.907 -0.659 1.00 94.62 115 ILE A N 1
ATOM 871 C CA . ILE A 1 115 ? 0.425 -0.924 0.016 1.00 94.62 115 ILE A CA 1
ATOM 872 C C . ILE A 1 115 ? -0.373 -2.136 -0.459 1.00 94.62 115 ILE A C 1
ATOM 874 O O . ILE A 1 115 ? -0.566 -2.330 -1.657 1.00 94.62 115 ILE A O 1
ATOM 878 N N . VAL A 1 116 ? -0.866 -2.940 0.481 1.00 96.00 116 VAL A N 1
ATOM 879 C CA . VAL A 1 116 ? -1.840 -4.006 0.222 1.00 96.00 116 VAL A CA 1
ATOM 880 C C . VAL A 1 116 ? -3.196 -3.570 0.757 1.00 96.00 116 VAL A C 1
ATOM 882 O O . VAL A 1 116 ? -3.315 -3.210 1.931 1.00 96.00 116 VAL A O 1
ATOM 885 N N . MET A 1 117 ? -4.217 -3.674 -0.088 1.00 95.06 117 MET A N 1
ATOM 886 C CA . MET A 1 117 ? -5.586 -3.271 0.220 1.00 95.06 117 MET A CA 1
ATOM 887 C C . MET A 1 117 ? -6.533 -4.468 0.337 1.00 95.06 117 MET A C 1
ATOM 889 O O . MET A 1 117 ? -6.284 -5.550 -0.205 1.00 95.06 117 MET A O 1
ATOM 893 N N . ASP A 1 118 ? -7.637 -4.262 1.049 1.00 95.12 118 ASP A N 1
ATOM 894 C CA . ASP A 1 118 ? -8.756 -5.195 1.124 1.00 95.12 118 ASP A CA 1
ATOM 895 C C . ASP A 1 118 ? -9.778 -4.952 -0.005 1.00 95.12 118 ASP A C 1
ATOM 897 O O . ASP A 1 118 ? -9.570 -4.140 -0.907 1.00 95.12 118 ASP A O 1
ATOM 901 N N . ARG A 1 119 ? -10.912 -5.663 0.031 1.00 93.50 119 ARG A N 1
ATOM 902 C CA . ARG A 1 119 ? -11.948 -5.582 -1.012 1.00 93.50 119 ARG A CA 1
ATOM 903 C C . ARG A 1 119 ? -12.688 -4.243 -1.101 1.00 93.50 119 ARG A C 1
ATOM 905 O O . ARG A 1 119 ? -13.466 -4.059 -2.032 1.00 93.50 119 ARG A O 1
ATOM 912 N N . TYR A 1 120 ? -12.511 -3.370 -0.117 1.00 94.75 120 TYR A N 1
ATOM 913 C CA . TYR A 1 120 ? -13.070 -2.022 -0.086 1.00 94.75 120 TYR A CA 1
ATOM 914 C C . TYR A 1 120 ? -12.023 -0.957 -0.420 1.00 94.75 120 TYR A C 1
ATOM 916 O O . TYR A 1 120 ? -12.368 0.220 -0.503 1.00 94.75 120 TYR A O 1
ATOM 924 N N . GLY A 1 121 ? -10.760 -1.353 -0.601 1.00 95.19 121 GLY A N 1
ATOM 925 C CA . GLY A 1 121 ? -9.641 -0.432 -0.744 1.00 95.19 121 GLY A CA 1
ATOM 926 C C . GLY A 1 121 ? -9.083 0.051 0.596 1.00 95.19 121 GLY A C 1
ATOM 927 O O . GLY A 1 121 ? -8.375 1.046 0.608 1.00 95.19 121 GLY A O 1
ATOM 928 N N . LEU A 1 122 ? -9.404 -0.585 1.730 1.00 97.31 122 LEU A N 1
ATOM 929 C CA . LEU A 1 122 ? -8.803 -0.227 3.020 1.00 97.31 122 LEU A CA 1
ATOM 930 C C . LEU A 1 122 ? -7.411 -0.844 3.157 1.00 97.31 122 LEU A C 1
ATOM 932 O O . LEU A 1 122 ? -7.198 -1.996 2.771 1.00 97.31 122 LEU A O 1
ATOM 936 N N . ASN A 1 123 ? -6.475 -0.115 3.761 1.00 97.19 123 ASN A N 1
ATOM 937 C CA . ASN A 1 123 ? -5.108 -0.598 3.939 1.00 97.19 123 ASN A CA 1
ATOM 938 C C . ASN A 1 123 ? -5.042 -1.783 4.928 1.00 97.19 123 ASN A C 1
ATOM 940 O O . ASN A 1 123 ? -5.266 -1.644 6.136 1.00 97.19 123 ASN A O 1
ATOM 944 N N . VAL A 1 124 ? -4.657 -2.958 4.418 1.00 97.69 124 VAL A N 1
ATOM 945 C CA . VAL A 1 124 ? -4.417 -4.182 5.208 1.00 97.69 124 VAL A CA 1
ATOM 946 C C . VAL A 1 124 ? -3.018 -4.163 5.795 1.00 97.69 124 VAL A C 1
ATOM 948 O O . VAL A 1 124 ? -2.813 -4.530 6.951 1.00 97.69 124 VAL A O 1
ATOM 951 N N . GLY A 1 125 ? -2.041 -3.750 4.997 1.00 96.81 125 GLY A N 1
ATOM 952 C CA . GLY A 1 125 ? -0.654 -3.612 5.407 1.00 96.81 125 GLY A CA 1
ATOM 953 C C . GLY A 1 125 ? 0.091 -2.719 4.432 1.00 96.81 125 GLY A C 1
ATOM 954 O O . GLY A 1 125 ? -0.256 -2.648 3.255 1.00 96.81 125 GLY A O 1
ATOM 955 N N . GLN A 1 126 ? 1.097 -2.021 4.935 1.00 96.19 126 GLN A N 1
ATOM 956 C CA . GLN A 1 126 ? 1.833 -1.014 4.181 1.00 96.19 126 GLN A CA 1
ATOM 957 C C . GLN A 1 126 ? 3.275 -0.933 4.685 1.00 96.19 126 GLN A C 1
ATOM 959 O O . GLN A 1 126 ? 3.547 -1.244 5.845 1.00 96.1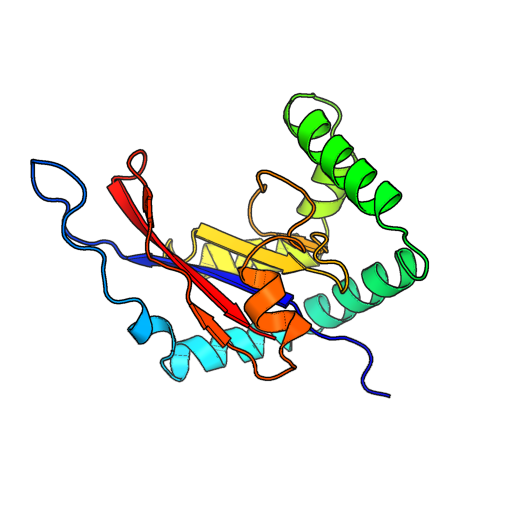9 126 GLN A O 1
ATOM 964 N N . SER A 1 127 ? 4.211 -0.560 3.814 1.00 96.25 127 SER A N 1
ATOM 965 C CA . SER A 1 127 ? 5.627 -0.441 4.187 1.00 96.25 127 SER A CA 1
ATOM 966 C C . SER A 1 127 ? 5.986 0.930 4.770 1.00 96.25 127 SER A C 1
ATOM 968 O O . SER A 1 127 ? 6.975 1.037 5.496 1.00 96.25 127 SER A O 1
ATOM 970 N N . GLN A 1 128 ? 5.187 1.952 4.459 1.00 93.44 128 GLN A N 1
ATOM 971 C CA . GLN A 1 128 ? 5.272 3.326 4.955 1.00 93.44 128 GLN A CA 1
ATOM 972 C C . GLN A 1 128 ? 3.877 3.827 5.312 1.00 93.44 128 GLN A C 1
ATOM 974 O O . GLN A 1 128 ? 2.896 3.227 4.892 1.00 93.44 128 GLN A O 1
ATOM 979 N N . ILE A 1 129 ? 3.806 4.900 6.102 1.00 94.94 129 ILE A N 1
ATOM 980 C CA . ILE A 1 129 ? 2.537 5.523 6.482 1.00 94.94 129 ILE A CA 1
ATOM 981 C C . ILE A 1 129 ? 1.942 6.338 5.325 1.00 94.94 129 ILE A C 1
ATOM 983 O O . ILE A 1 129 ? 2.582 7.254 4.810 1.00 94.94 129 ILE A O 1
ATOM 987 N N . THR A 1 130 ? 0.687 6.061 4.987 1.00 94.19 130 THR A N 1
ATOM 988 C CA . THR A 1 130 ? -0.068 6.749 3.929 1.00 94.19 130 THR A CA 1
ATOM 989 C C . THR A 1 130 ? -0.735 8.045 4.400 1.00 94.19 130 THR A C 1
ATOM 991 O O . THR A 1 130 ? -0.851 8.325 5.603 1.00 94.19 130 THR A O 1
ATOM 994 N N . SER A 1 131 ? -1.197 8.866 3.447 1.00 94.31 131 SER A N 1
ATOM 995 C CA . SER A 1 131 ? -2.046 10.048 3.690 1.00 94.31 131 SER A CA 1
ATOM 996 C C . SER A 1 131 ? -3.336 9.720 4.439 1.00 94.31 131 SER A C 1
ATOM 998 O O . SER A 1 131 ? -3.732 10.446 5.353 1.00 94.31 131 SER A O 1
ATOM 1000 N N . ASP A 1 132 ? -3.927 8.608 4.050 1.00 95.75 132 ASP A N 1
ATOM 1001 C CA . ASP A 1 132 ? -5.298 8.182 4.264 1.00 95.75 132 ASP A CA 1
ATOM 1002 C C . ASP A 1 132 ? -5.344 6.648 4.334 1.00 95.75 132 ASP A C 1
ATOM 1004 O O . ASP A 1 132 ? -4.402 5.949 3.946 1.00 95.75 132 ASP A O 1
ATOM 1008 N N . TYR A 1 133 ? -6.402 6.107 4.925 1.00 97.69 133 TYR A N 1
ATOM 1009 C CA . TYR A 1 133 ? -6.562 4.668 5.131 1.00 97.69 133 TYR A CA 1
ATOM 1010 C C . TYR A 1 133 ? -7.321 4.000 3.993 1.00 97.69 133 TYR A C 1
ATOM 1012 O O . TYR A 1 133 ? -7.095 2.820 3.708 1.00 97.69 133 TYR A O 1
ATOM 1020 N N . TRP A 1 134 ? -8.237 4.745 3.380 1.00 97.69 134 TRP A N 1
ATOM 1021 C CA . TRP A 1 134 ? -9.038 4.300 2.259 1.00 97.69 134 TRP A CA 1
ATOM 1022 C C . TRP A 1 134 ? -8.375 4.702 0.946 1.00 97.69 134 TRP A C 1
ATOM 1024 O O . TRP A 1 134 ? -7.891 5.810 0.796 1.00 97.69 134 TRP A O 1
ATOM 1034 N N . GLN A 1 135 ? -8.304 3.760 0.016 1.00 95.25 135 GLN A N 1
ATOM 1035 C CA . GLN A 1 135 ? -7.729 3.916 -1.320 1.00 95.25 135 GLN A CA 1
ATOM 1036 C C . GLN A 1 135 ? -8.719 3.434 -2.393 1.00 95.25 135 GLN A C 1
ATOM 1038 O O . GLN A 1 135 ? -8.355 3.245 -3.552 1.00 95.25 135 GLN A O 1
ATOM 1043 N N . GLY A 1 136 ? -9.960 3.119 -2.008 1.00 94.00 136 GLY A N 1
ATOM 1044 C CA . GLY A 1 136 ? -10.949 2.521 -2.909 1.00 94.00 136 GLY A CA 1
ATOM 1045 C C . GLY A 1 136 ? -11.506 3.508 -3.936 1.00 94.00 136 GLY A C 1
ATOM 1046 O O . GLY A 1 136 ? -12.015 3.105 -4.983 1.00 94.00 136 GLY A O 1
ATOM 1047 N N . ASP A 1 137 ? -11.395 4.799 -3.650 1.00 94.88 137 ASP A N 1
ATOM 1048 C CA . ASP A 1 137 ? -11.703 5.906 -4.547 1.00 94.88 137 ASP A CA 1
ATOM 1049 C C . ASP A 1 137 ? -10.533 6.277 -5.476 1.00 94.88 137 ASP A C 1
ATOM 1051 O O . ASP A 1 137 ? -10.743 6.976 -6.468 1.00 94.88 137 ASP A O 1
ATOM 1055 N N . GLU A 1 138 ? -9.341 5.732 -5.237 1.00 92.81 138 GLU A N 1
ATOM 1056 C CA . GLU A 1 138 ? -8.142 6.020 -6.018 1.00 92.81 138 GLU A CA 1
ATOM 1057 C C . GLU A 1 138 ? -8.050 5.202 -7.318 1.00 92.81 138 GLU A C 1
ATOM 1059 O O . GLU A 1 138 ? -8.493 4.049 -7.419 1.00 92.81 138 GLU A O 1
ATOM 1064 N N . ALA A 1 139 ? -7.392 5.776 -8.335 1.00 92.31 139 ALA A N 1
ATOM 1065 C CA . ALA A 1 139 ? -7.225 5.144 -9.649 1.00 92.31 139 ALA A CA 1
ATOM 1066 C C . ALA A 1 139 ? -6.542 3.770 -9.555 1.00 92.31 139 ALA A C 1
ATOM 1068 O O . ALA A 1 139 ? -6.921 2.843 -10.276 1.00 92.31 139 ALA A O 1
ATOM 1069 N N . LYS A 1 140 ? -5.588 3.630 -8.625 1.00 87.88 140 LYS A N 1
ATOM 1070 C CA . LYS A 1 140 ? -4.907 2.373 -8.302 1.00 87.88 140 LYS A CA 1
ATOM 1071 C C . LYS A 1 140 ? -5.865 1.226 -8.029 1.00 87.88 140 LYS A C 1
ATOM 1073 O O . LYS A 1 140 ? -5.639 0.133 -8.534 1.00 87.88 140 LYS A O 1
ATOM 1078 N N . PHE A 1 141 ? -6.940 1.474 -7.284 1.00 90.94 141 PHE A N 1
ATOM 1079 C CA . PHE A 1 141 ? -7.939 0.470 -6.939 1.00 90.94 141 PHE A CA 1
ATOM 1080 C C . PHE A 1 141 ? -8.981 0.326 -8.050 1.00 90.94 141 PHE A C 1
ATOM 1082 O O . PHE A 1 141 ? -9.268 -0.783 -8.507 1.00 90.94 141 PHE A O 1
ATOM 1089 N N . GLN A 1 142 ? -9.508 1.446 -8.552 1.00 93.69 142 GLN A N 1
ATOM 1090 C CA . GLN A 1 142 ? -10.576 1.431 -9.554 1.00 93.69 142 GLN A CA 1
ATOM 1091 C C . GLN A 1 142 ? -10.152 0.808 -10.891 1.00 93.69 142 GLN A C 1
ATOM 1093 O O . GLN A 1 142 ? -10.959 0.152 -11.546 1.00 93.69 142 GLN A O 1
ATOM 1098 N N . LYS A 1 143 ? -8.893 0.991 -11.306 1.00 92.25 143 LYS A N 1
ATOM 1099 C CA . LYS A 1 143 ? -8.366 0.472 -12.580 1.00 92.25 143 LYS A CA 1
ATOM 1100 C C . LYS A 1 143 ? -7.750 -0.924 -12.469 1.00 92.25 143 LYS A C 1
ATOM 1102 O O . LYS A 1 143 ? -7.323 -1.464 -13.487 1.00 92.25 143 LYS A O 1
ATOM 1107 N N . THR A 1 144 ? -7.707 -1.511 -11.272 1.00 89.94 144 THR A N 1
ATOM 1108 C CA . THR A 1 144 ? -7.182 -2.869 -11.056 1.00 89.94 144 THR A CA 1
ATOM 1109 C C . THR A 1 144 ? -8.249 -3.781 -10.465 1.00 89.94 144 THR A C 1
ATOM 1111 O O . THR A 1 144 ? -8.900 -4.525 -11.198 1.00 89.94 144 THR A O 1
ATOM 1114 N N . PHE A 1 145 ? -8.522 -3.647 -9.171 1.00 89.06 145 PHE A N 1
ATOM 1115 C CA . PHE A 1 145 ? -9.412 -4.513 -8.411 1.00 89.06 145 PHE A CA 1
ATOM 1116 C C . PHE A 1 145 ? -10.821 -4.601 -9.006 1.00 89.06 145 PHE A C 1
ATOM 1118 O O . PHE A 1 145 ? -11.385 -5.692 -9.113 1.00 89.06 145 PHE A O 1
ATOM 1125 N N . LEU A 1 146 ? -11.390 -3.466 -9.430 1.00 89.31 146 LEU A N 1
ATOM 1126 C CA . LEU A 1 146 ? -12.720 -3.431 -10.052 1.00 89.31 146 LEU A CA 1
ATOM 1127 C C . LEU A 1 146 ? -12.726 -3.922 -11.510 1.00 89.31 146 LEU A C 1
ATOM 1129 O O . LEU A 1 146 ? -13.798 -4.185 -12.054 1.00 89.31 146 LEU A O 1
ATOM 1133 N N . VAL A 1 147 ? -11.554 -4.062 -12.139 1.00 91.12 147 VAL A N 1
ATOM 1134 C CA . VAL A 1 147 ? -11.400 -4.534 -13.523 1.00 91.12 147 VAL A CA 1
ATOM 1135 C C . VAL A 1 147 ? -11.261 -6.058 -13.578 1.00 91.12 147 VAL A C 1
ATOM 1137 O O . VAL A 1 147 ? -11.928 -6.692 -14.397 1.00 91.12 147 VAL A O 1
ATOM 1140 N N . GLY A 1 148 ? -10.444 -6.668 -12.712 1.00 84.75 148 GLY A N 1
ATOM 1141 C CA . GLY A 1 148 ? -10.333 -8.128 -12.611 1.00 84.75 148 GLY A CA 1
ATOM 1142 C C . GLY A 1 148 ? -8.956 -8.637 -12.183 1.00 84.75 148 GLY A C 1
ATOM 1143 O O . GLY A 1 148 ? -8.010 -7.874 -12.078 1.00 84.75 148 GLY A O 1
ATOM 1144 N N . THR A 1 149 ? -8.837 -9.954 -11.988 1.00 82.62 149 THR A N 1
ATOM 1145 C CA . THR A 1 149 ? -7.683 -10.648 -11.366 1.00 82.62 149 THR A CA 1
ATOM 1146 C C . THR A 1 149 ? -6.371 -10.633 -12.147 1.00 82.62 149 THR A C 1
ATOM 1148 O O . THR A 1 149 ? -5.399 -11.194 -11.675 1.00 82.62 149 THR A O 1
ATOM 1151 N N . ASP A 1 150 ? -6.360 -10.082 -13.356 1.00 85.00 150 ASP A N 1
ATOM 1152 C CA . ASP A 1 150 ? -5.153 -9.954 -14.183 1.00 85.00 150 ASP A CA 1
ATOM 1153 C C . ASP A 1 150 ? -4.947 -8.490 -14.615 1.00 85.00 150 ASP A C 1
ATOM 1155 O O . ASP A 1 150 ? -4.190 -8.196 -15.542 1.00 85.00 150 ASP A O 1
ATOM 1159 N N . ALA A 1 151 ? -5.680 -7.557 -13.996 1.00 89.19 151 ALA A N 1
ATOM 1160 C CA . ALA A 1 151 ? -5.588 -6.146 -14.320 1.00 89.19 151 ALA A CA 1
ATOM 1161 C C . ALA A 1 151 ? -4.272 -5.578 -13.792 1.00 89.19 151 ALA A C 1
ATOM 1163 O O . ALA A 1 151 ? -3.937 -5.742 -12.620 1.00 89.19 151 ALA A O 1
ATOM 1164 N N . VAL A 1 152 ? -3.563 -4.871 -14.668 1.00 90.12 152 VAL A N 1
ATOM 1165 C CA . VAL A 1 152 ? -2.329 -4.155 -14.359 1.00 90.12 152 VAL A CA 1
ATOM 1166 C C . VAL A 1 152 ? -2.501 -2.709 -14.801 1.00 90.12 152 VAL A C 1
ATOM 1168 O O . VAL A 1 152 ? -2.958 -2.442 -15.913 1.00 90.12 152 VAL A O 1
ATOM 1171 N N . PHE A 1 153 ? -2.134 -1.774 -13.936 1.00 90.06 153 PHE A N 1
ATOM 1172 C CA . PHE A 1 153 ? -2.210 -0.344 -14.196 1.00 90.06 153 PHE A CA 1
ATOM 1173 C C . PHE A 1 153 ? -0.912 0.317 -13.734 1.00 90.06 153 PHE A C 1
ATOM 1175 O O . PHE A 1 153 ? -0.458 0.077 -12.620 1.00 90.06 153 PHE A O 1
ATOM 1182 N N . VAL A 1 154 ? -0.307 1.138 -14.587 1.00 90.62 154 VAL A N 1
ATOM 1183 C CA . VAL A 1 154 ? 0.829 1.995 -14.228 1.00 90.62 154 VAL A CA 1
ATOM 1184 C C . VAL A 1 154 ? 0.323 3.426 -14.209 1.00 90.62 154 VAL A C 1
ATOM 1186 O O . VAL A 1 154 ? -0.287 3.861 -15.188 1.00 90.62 154 VAL A O 1
ATOM 1189 N N . ASP A 1 155 ? 0.531 4.117 -13.096 1.00 88.31 155 ASP A N 1
ATOM 1190 C CA . ASP A 1 155 ? 0.129 5.508 -12.948 1.00 88.31 155 ASP A CA 1
ATOM 1191 C C . ASP A 1 155 ? 1.053 6.447 -13.724 1.00 88.31 155 ASP A C 1
ATOM 1193 O O . ASP A 1 155 ? 2.164 6.084 -14.127 1.00 88.31 155 ASP A O 1
ATOM 1197 N N . GLU A 1 156 ? 0.605 7.678 -13.930 1.00 88.00 156 GLU A N 1
ATOM 1198 C CA . GLU A 1 156 ? 1.472 8.701 -14.501 1.00 88.00 156 GLU A CA 1
ATOM 1199 C C . GLU A 1 156 ? 2.672 8.948 -13.573 1.00 88.00 156 GLU A C 1
ATOM 1201 O O . GLU A 1 156 ? 2.585 8.836 -12.349 1.00 88.00 156 GLU A O 1
ATOM 1206 N N . ALA A 1 157 ? 3.840 9.219 -14.157 1.00 88.31 157 ALA A N 1
ATOM 1207 C CA . ALA A 1 157 ? 5.004 9.567 -13.359 1.00 88.31 157 ALA A CA 1
ATOM 1208 C C . ALA A 1 157 ? 4.827 10.974 -12.776 1.00 88.31 157 ALA A C 1
ATOM 1210 O O . ALA A 1 157 ? 4.481 11.917 -13.487 1.00 88.31 157 ALA A O 1
ATOM 1211 N N . GLU A 1 158 ? 5.125 11.115 -11.491 1.00 87.69 158 GLU A N 1
A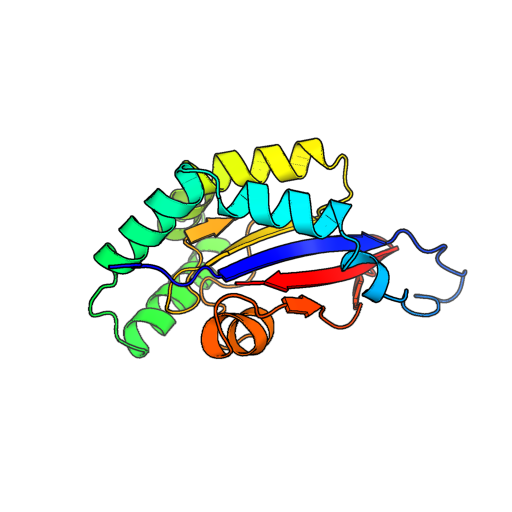TOM 1212 C CA . GLU A 1 158 ? 5.010 12.349 -10.730 1.00 87.69 158 GLU A CA 1
ATOM 1213 C C . GLU A 1 158 ? 6.382 12.809 -10.242 1.00 87.69 158 GLU A C 1
ATOM 1215 O O . GLU A 1 158 ? 7.239 12.012 -9.847 1.00 87.69 158 GLU A O 1
ATOM 1220 N N . TRP A 1 159 ? 6.600 14.123 -10.268 1.00 86.50 159 TRP A N 1
ATOM 1221 C CA . TRP A 1 159 ? 7.832 14.712 -9.769 1.00 86.50 159 TRP A CA 1
ATOM 1222 C C . TRP A 1 159 ? 7.739 14.975 -8.272 1.00 86.50 159 TRP A C 1
ATOM 1224 O O . TRP A 1 159 ? 6.927 15.783 -7.816 1.00 86.50 159 TRP A O 1
ATOM 1234 N N . ASN A 1 160 ? 8.649 14.373 -7.516 1.00 83.69 160 ASN A N 1
ATOM 1235 C CA . ASN A 1 160 ? 8.855 14.691 -6.119 1.00 83.69 160 ASN A CA 1
ATOM 1236 C C . ASN A 1 160 ? 9.975 15.732 -5.984 1.00 83.69 160 ASN A C 1
ATOM 1238 O O . ASN A 1 160 ? 11.163 15.418 -6.088 1.00 83.69 160 ASN A O 1
ATOM 1242 N N . SER A 1 161 ? 9.600 16.985 -5.717 1.00 84.56 161 SER A N 1
ATOM 1243 C CA . SER A 1 161 ? 10.555 18.089 -5.568 1.00 84.56 161 SER A CA 1
ATOM 1244 C C . SER A 1 161 ? 11.382 18.041 -4.285 1.00 84.56 161 SER A C 1
ATOM 1246 O O . SER A 1 161 ? 12.431 18.675 -4.233 1.00 84.56 161 SER A O 1
ATOM 1248 N N . GLU A 1 162 ? 10.913 17.339 -3.251 1.00 82.69 162 GLU A N 1
ATOM 1249 C CA . GLU A 1 162 ? 11.640 17.204 -1.983 1.00 82.69 162 GLU A CA 1
ATOM 1250 C C . GLU A 1 162 ? 12.875 16.320 -2.159 1.00 82.69 162 GLU A C 1
ATOM 1252 O O . GLU A 1 162 ? 13.960 16.661 -1.688 1.00 82.69 162 GLU A O 1
ATOM 1257 N N . TYR A 1 163 ? 12.722 15.215 -2.890 1.00 79.50 163 TYR A N 1
ATOM 1258 C CA . TYR A 1 163 ? 13.805 14.261 -3.135 1.00 79.50 163 TYR A CA 1
ATOM 1259 C C . TYR A 1 163 ? 14.495 14.455 -4.486 1.00 79.50 163 TYR A C 1
ATOM 1261 O O . TYR A 1 163 ? 15.552 13.870 -4.717 1.00 79.50 163 TYR A O 1
ATOM 1269 N N . GLY A 1 164 ? 13.931 15.282 -5.369 1.00 84.19 164 GLY A N 1
ATOM 1270 C CA . GLY A 1 164 ? 14.469 15.521 -6.705 1.00 84.19 164 GLY A CA 1
ATOM 1271 C C . GLY A 1 164 ? 14.409 14.276 -7.592 1.00 84.19 164 GLY A C 1
ATOM 1272 O O . GLY A 1 164 ? 15.361 13.999 -8.319 1.00 84.19 164 GLY A O 1
ATOM 1273 N N . ILE A 1 165 ? 13.320 13.508 -7.501 1.00 82.00 165 ILE A N 1
ATOM 1274 C CA . ILE A 1 165 ? 13.134 12.239 -8.217 1.00 82.00 165 ILE A CA 1
ATOM 1275 C C . ILE A 1 165 ? 11.779 12.197 -8.916 1.00 82.00 165 ILE A C 1
ATOM 1277 O O . ILE A 1 165 ? 10.819 12.825 -8.471 1.00 82.00 165 ILE A O 1
ATOM 1281 N N . TRP A 1 166 ? 11.692 11.394 -9.973 1.00 86.25 166 TRP A N 1
ATOM 1282 C CA . TRP A 1 166 ? 10.410 10.944 -10.501 1.00 86.25 166 TRP A CA 1
ATOM 1283 C C . TRP A 1 166 ? 10.006 9.647 -9.804 1.00 86.25 166 TRP A C 1
ATOM 1285 O O . TRP A 1 166 ? 10.816 8.723 -9.670 1.00 86.25 166 TRP A O 1
ATOM 1295 N N . HIS A 1 167 ? 8.747 9.555 -9.398 1.00 85.81 167 HIS A N 1
ATOM 1296 C CA . HIS A 1 167 ? 8.146 8.310 -8.935 1.00 85.81 167 HIS A CA 1
ATOM 1297 C C . HIS A 1 167 ? 6.912 7.984 -9.764 1.00 85.81 167 HIS A C 1
ATOM 1299 O O . HIS A 1 167 ? 6.285 8.856 -10.349 1.00 85.81 167 HIS A O 1
ATOM 1305 N N . THR A 1 168 ? 6.564 6.711 -9.830 1.00 88.94 168 THR A N 1
ATOM 1306 C CA . THR A 1 168 ? 5.326 6.230 -10.448 1.00 88.94 168 THR A CA 1
ATOM 1307 C C . THR A 1 168 ? 4.883 4.981 -9.702 1.00 88.94 168 THR A C 1
ATOM 1309 O O . THR A 1 168 ? 5.643 4.404 -8.911 1.00 88.94 168 THR A O 1
ATOM 1312 N N . GLN A 1 169 ? 3.656 4.550 -9.959 1.00 89.19 169 GLN A N 1
ATOM 1313 C CA . GLN A 1 169 ? 3.042 3.444 -9.264 1.00 89.19 169 GLN A CA 1
ATOM 1314 C C . GLN A 1 169 ? 2.603 2.351 -10.226 1.00 89.19 169 GLN A C 1
ATOM 1316 O O . GLN A 1 169 ? 1.852 2.601 -11.159 1.00 89.19 169 GLN A O 1
ATOM 1321 N N . LEU A 1 170 ? 3.051 1.126 -9.982 1.00 90.81 170 LEU A N 1
ATOM 1322 C CA . LEU A 1 170 ? 2.564 -0.082 -10.628 1.00 90.81 170 LEU A CA 1
ATOM 1323 C C . LEU A 1 170 ? 1.565 -0.775 -9.696 1.00 90.81 170 LEU A C 1
ATOM 1325 O O . LEU A 1 170 ? 1.833 -1.041 -8.526 1.00 90.81 170 LEU A O 1
ATOM 1329 N N . ASN A 1 171 ? 0.395 -1.061 -10.241 1.00 89.94 171 ASN A N 1
ATOM 1330 C CA . ASN A 1 171 ? -0.792 -1.517 -9.540 1.00 89.94 171 ASN A CA 1
ATOM 1331 C C . ASN A 1 171 ? -1.263 -2.804 -10.209 1.00 89.94 171 ASN A C 1
ATOM 1333 O O . ASN A 1 171 ? -1.277 -2.871 -11.442 1.00 89.94 171 ASN A O 1
ATOM 1337 N N . PHE A 1 172 ? -1.683 -3.802 -9.437 1.00 89.44 172 PHE A N 1
ATOM 1338 C CA . PHE A 1 172 ? -2.183 -5.049 -10.010 1.00 89.44 172 PHE A CA 1
ATOM 1339 C C . PHE A 1 172 ? -3.098 -5.833 -9.067 1.00 89.44 172 PHE A C 1
ATOM 1341 O O . PHE A 1 172 ? -3.179 -5.538 -7.868 1.00 89.44 172 PHE A O 1
ATOM 1348 N N . THR A 1 173 ? -3.780 -6.820 -9.654 1.00 80.38 173 THR A N 1
ATOM 1349 C CA . THR A 1 173 ? -4.753 -7.710 -8.998 1.00 80.38 173 THR A CA 1
ATOM 1350 C C . THR A 1 173 ? -4.350 -9.172 -9.107 1.00 80.38 173 THR A C 1
ATOM 1352 O O . THR A 1 173 ? -3.576 -9.473 -10.040 1.00 80.38 173 THR A O 1
#

Foldseek 3Di:
DPPFQWKKKWKFWDPDPADPPGRDDFDDPVVCPDPVNVVVVVVLCVDPLNVVLLNVVCVVCVPPDPVNQVVQFVLQQVLVVDPDNVSQCCQCVDPSLVVQLVVCVVCVNRTPKMFIAHLQQATSHMPDRDNTRHCCPPPLNCQARVVDQAGKDKAGWDADPVVRIIMIMIIYD

Sequence (173 aa):
MRSASFGLLFCLVFSGEADALGAGTAPDASGLLDPITMGKMIDLVGHDVVQLMVSNQNRKYESLQEDEIKLLDEQWVQERARTDQPLVAATLSNPLSAYLTRIQAESRGAILEIIVMDRYGLNVGQSQITSDYWQGDEAKFQKTFLVGTDAVFVDEAEWNSEYGIWHTQLNFT

Secondary structure (DSSP, 8-state):
------EEEEEEEE----BTTB--SPP-GGGGGSHHHHHHHHHHHTSHHHHHHHHHHHHHTTT--HHHHHHHHHHHHHHHTSS--HHHHHHHTSHHHHHHHHHHHHTTTSEEEEEEE-TTSBEEEESS--S-SB-TTSHHHHTTTTT-TT-EEEPPPEEETTTTEEEEEEEE-